Protein AF-A0A3C0UJH7-F1 (afdb_monomer)

Secondary structure (DSSP, 8-state):
-HHHHHHTT---TT---TTTTTT-PPPPHHHHHHHHHHHHHHHHHHHTHHHHHHHHHHHHTTEEEEEEEEEETTTTEEEEEEEEEE--SSS--EEEEEEEEEEETTEEEEEEEEEE-TT--HHHHHHHHHHHHHHHHTT-SSEEEEEETTTTEEEE-

Nearest PDB structures (foldseek):
  8ow1-assembly1_PP  TM=3.859E-01  e=2.344E+00  Saccharomyces cerevisiae
  5csa-assembly1_A  TM=5.602E-01  e=8.270E+00  Saccharomyces cerevisiae S288C
  3q33-assembly1_A  TM=4.463E-01  e=5.768E+00  Saccharomyces cerevisiae
  8sjd-assembly1_A  TM=3.338E-01  e=7.334E+00  Musca domestica

Radius of gyration: 22.36 Å; Cα contacts (8 Å, |Δi|>4): 228; chains: 1; bounding box: 48×32×62 Å

Solvent-accessible surface area (backbone atoms only — not comparable to full-atom values): 8808 Å² total; per-residue (Å²): 119,46,68,61,30,53,75,68,74,43,92,38,88,83,62,70,64,92,55,60,84,83,76,54,79,78,82,48,71,68,58,52,52,50,52,52,50,52,52,54,54,51,51,56,53,59,73,46,42,68,60,52,47,54,54,51,44,71,74,53,50,63,49,50,77,51,77,47,80,46,75,41,80,96,66,61,28,39,34,46,36,41,38,38,35,41,53,42,97,86,34,75,16,28,37,36,39,40,38,38,35,35,60,43,99,82,45,77,44,36,33,37,35,22,39,35,49,59,75,38,44,73,66,39,52,49,52,36,51,50,51,46,53,51,48,57,73,66,63,78,49,80,42,39,38,43,34,34,56,68,80,71,43,77,43,80,110

Foldseek 3Di:
DLVVCVVVVHDSVPVDDPCCPPDDDDQDPVNVVVVVVVVVVVVVCVVCVLVVLVVVCVVCDQKDKDWDWDADPVQRKTKIKIKMFGRDNQFRAWMKIWMWIASDPVGIAIEIEIAAAPGRDPVSVVVSVVVQVVCVVVVVGPWTWYQHHNVRDIDID

Sequence (157 aa):
TGIILAMAGLDYSRVIEPDKGRNAPRQTEQTTAYIRKQVAEWQQVWAVRDEMKQREIKKSGDSWQRKRSIYYDDSGIREQQQEKIRICPKCYGYQTVATQAEGTGFGCQSAYAAIIPRQACSACRREAKDALAAAKRAAQYQYYFLQDKEQSILEEI

Mean predicted aligned error: 7.98 Å

Structure (mmCIF, N/CA/C/O backbone):
data_AF-A0A3C0UJH7-F1
#
_entry.id   AF-A0A3C0UJH7-F1
#
loop_
_atom_site.group_P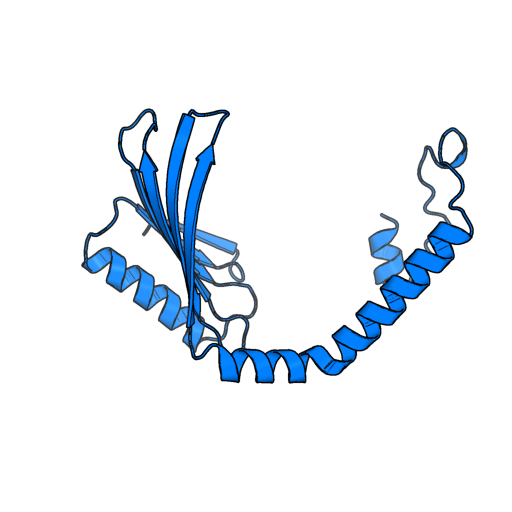DB
_atom_site.id
_atom_site.type_symbol
_atom_site.label_atom_id
_atom_site.label_alt_id
_atom_site.label_comp_id
_atom_site.label_asym_id
_atom_site.label_entity_id
_atom_site.label_seq_id
_atom_site.pdbx_PDB_ins_code
_atom_site.Cartn_x
_atom_site.Cartn_y
_atom_site.Cartn_z
_atom_site.occupancy
_atom_site.B_iso_or_equiv
_atom_site.auth_seq_id
_atom_site.auth_comp_id
_atom_site.auth_asym_id
_atom_site.auth_atom_id
_atom_site.pdbx_PDB_model_num
ATOM 1 N N . THR A 1 1 ? -1.397 -8.581 25.697 1.00 63.69 1 THR A N 1
ATOM 2 C CA . THR A 1 1 ? -2.063 -9.906 25.562 1.00 63.69 1 THR A CA 1
ATOM 3 C C . THR A 1 1 ? -3.582 -9.867 25.735 1.00 63.69 1 THR A C 1
ATOM 5 O O . THR A 1 1 ? -4.243 -10.782 25.267 1.00 63.69 1 THR A O 1
ATOM 8 N N . GLY A 1 2 ? -4.174 -8.812 26.319 1.00 77.69 2 GLY A N 1
ATOM 9 C CA . GLY A 1 2 ? -5.636 -8.718 26.503 1.00 77.69 2 GLY A CA 1
ATOM 10 C C . GLY A 1 2 ? -6.443 -8.552 25.210 1.00 77.69 2 GLY A C 1
ATOM 11 O O . GLY A 1 2 ? -7.518 -9.125 25.092 1.00 77.69 2 GLY A O 1
ATOM 12 N N . ILE A 1 3 ? -5.896 -7.851 24.210 1.00 79.12 3 ILE A N 1
ATOM 13 C CA . ILE A 1 3 ? -6.568 -7.634 22.914 1.00 79.12 3 ILE A CA 1
ATOM 14 C C . ILE A 1 3 ? -6.863 -8.963 22.200 1.00 79.12 3 ILE A C 1
ATOM 16 O O . ILE A 1 3 ? -7.954 -9.146 21.676 1.00 79.12 3 ILE A O 1
ATOM 20 N N . ILE A 1 4 ? -5.924 -9.914 22.225 1.00 83.62 4 ILE A N 1
ATOM 21 C CA . ILE A 1 4 ? -6.081 -11.216 21.556 1.00 83.62 4 ILE A CA 1
ATOM 22 C C . ILE A 1 4 ? -7.177 -12.049 22.235 1.00 83.62 4 ILE A C 1
ATOM 24 O O . ILE A 1 4 ? -8.014 -12.627 21.549 1.00 83.62 4 ILE A O 1
ATOM 28 N N . LEU A 1 5 ? -7.214 -12.069 23.572 1.00 88.31 5 LEU A N 1
ATOM 29 C CA . LEU A 1 5 ? -8.256 -12.769 24.333 1.00 88.31 5 LEU A CA 1
ATOM 30 C C . LEU A 1 5 ? -9.639 -12.149 24.095 1.00 88.31 5 LEU A C 1
ATOM 32 O O . LEU A 1 5 ? -10.593 -12.879 23.846 1.00 88.31 5 LEU A O 1
ATOM 36 N N . ALA A 1 6 ? -9.730 -10.815 24.084 1.00 84.44 6 ALA A N 1
ATOM 37 C CA . ALA A 1 6 ? -10.969 -10.104 23.780 1.00 84.44 6 ALA A CA 1
ATOM 38 C C . ALA A 1 6 ? -11.469 -10.398 22.355 1.00 84.44 6 ALA A C 1
ATOM 40 O O . ALA A 1 6 ? -12.649 -10.681 22.165 1.00 84.44 6 ALA A O 1
ATOM 41 N N . MET A 1 7 ? -10.576 -10.401 21.359 1.00 83.12 7 MET A N 1
ATOM 42 C CA . MET A 1 7 ? -10.923 -10.771 19.980 1.00 83.12 7 MET A CA 1
ATOM 43 C C . MET A 1 7 ? -11.358 -12.234 19.846 1.00 83.12 7 MET A C 1
ATOM 45 O O . MET A 1 7 ? -12.207 -12.540 19.014 1.00 83.12 7 MET A O 1
ATOM 49 N N . ALA A 1 8 ? -10.793 -13.130 20.656 1.00 89.56 8 ALA A N 1
ATOM 50 C CA . ALA A 1 8 ? -11.166 -14.541 20.692 1.00 89.56 8 ALA A CA 1
ATOM 51 C C . ALA A 1 8 ? -12.451 -14.814 21.502 1.00 89.56 8 ALA A C 1
ATOM 53 O O . ALA A 1 8 ? -12.872 -15.964 21.591 1.00 89.56 8 ALA A O 1
ATOM 54 N N . GLY A 1 9 ? -13.063 -13.788 22.109 1.00 87.88 9 GLY A N 1
ATOM 55 C CA . GLY A 1 9 ? -14.230 -13.947 22.982 1.00 87.88 9 GLY A CA 1
ATOM 56 C C . GLY A 1 9 ? -13.928 -14.698 24.285 1.00 87.88 9 GLY A C 1
ATOM 57 O O . GLY A 1 9 ? -14.834 -15.264 24.890 1.00 87.88 9 GLY A O 1
ATOM 58 N N . LEU A 1 10 ? -12.661 -14.737 24.701 1.00 90.75 10 LEU A N 1
ATOM 59 C CA . LEU A 1 10 ? -12.200 -15.427 25.904 1.00 90.75 10 LEU A CA 1
ATOM 60 C C . LEU A 1 10 ? -12.166 -14.481 27.104 1.00 90.75 10 LEU A C 1
ATOM 62 O O . LEU A 1 10 ? -12.053 -13.268 26.945 1.00 90.75 10 LEU A O 1
ATOM 66 N N . ASP A 1 11 ? -12.216 -15.037 28.315 1.00 89.62 11 ASP A N 1
ATOM 67 C CA . ASP A 1 11 ? -12.096 -14.239 29.534 1.00 89.62 11 ASP A CA 1
ATOM 68 C C . ASP A 1 11 ? -10.718 -13.559 29.618 1.00 89.62 11 ASP A C 1
ATOM 70 O O . ASP A 1 11 ? -9.669 -14.205 29.634 1.00 89.62 11 ASP A O 1
ATOM 74 N N . TYR A 1 12 ? -10.734 -12.230 29.687 1.00 87.75 12 TYR A N 1
ATOM 75 C CA . TYR A 1 12 ? -9.557 -11.374 29.836 1.00 87.75 12 TYR A CA 1
ATOM 76 C C . TYR A 1 12 ? -9.587 -10.566 31.140 1.00 87.75 12 TYR A C 1
ATOM 78 O O . TYR A 1 12 ? -8.775 -9.656 31.316 1.00 87.75 12 TYR A O 1
ATOM 86 N N . SER A 1 13 ? -10.486 -10.893 32.077 1.00 84.88 13 SER A N 1
ATOM 87 C CA . SER A 1 13 ? -10.655 -10.183 33.355 1.00 84.88 13 SER A CA 1
ATOM 88 C C . SER A 1 13 ? -9.377 -10.120 34.199 1.00 84.88 13 SER A C 1
ATOM 90 O O . SER A 1 13 ? -9.172 -9.162 34.946 1.00 84.88 13 SER A O 1
ATOM 92 N N . ARG A 1 14 ? -8.487 -11.112 34.046 1.00 85.88 14 ARG A N 1
ATOM 93 C CA . ARG A 1 14 ? -7.195 -11.200 34.746 1.00 85.88 14 ARG A CA 1
ATOM 94 C C . ARG A 1 14 ? -6.035 -10.520 34.016 1.00 85.88 14 ARG A C 1
ATOM 96 O O . ARG A 1 14 ? -4.931 -10.488 34.553 1.00 85.88 14 ARG A O 1
ATOM 103 N N . VAL A 1 15 ? -6.254 -9.961 32.823 1.00 85.06 15 VAL A N 1
ATOM 104 C CA . VAL A 1 15 ? -5.227 -9.174 32.130 1.00 85.06 15 VAL A CA 1
ATOM 105 C C . VAL A 1 15 ? -5.264 -7.746 32.656 1.00 85.06 15 VAL A C 1
ATOM 107 O O . VAL A 1 15 ? -6.125 -6.943 32.296 1.00 85.06 15 VAL A O 1
ATOM 110 N N . ILE A 1 16 ? -4.325 -7.441 33.544 1.00 79.19 16 ILE A N 1
ATOM 111 C CA . ILE A 1 16 ? -4.221 -6.152 34.221 1.00 79.19 16 ILE A CA 1
ATOM 112 C C . ILE A 1 16 ? -2.887 -5.523 33.827 1.00 79.19 16 ILE A C 1
ATOM 114 O O . ILE A 1 16 ? -1.839 -6.128 34.035 1.00 79.19 16 ILE A O 1
ATOM 118 N N . GLU A 1 17 ? -2.934 -4.318 33.254 1.00 78.00 17 GLU A N 1
ATOM 119 C CA . GLU A 1 17 ? -1.724 -3.541 32.963 1.00 78.00 17 GLU A CA 1
ATOM 120 C C . GLU A 1 17 ? -0.980 -3.225 34.277 1.00 78.00 17 GLU A C 1
ATOM 122 O O . GLU A 1 17 ? -1.635 -2.800 35.238 1.00 78.00 17 GLU A O 1
ATOM 127 N N . PRO A 1 18 ? 0.356 -3.392 34.344 1.00 76.06 18 PRO A N 1
ATOM 128 C CA . PRO A 1 18 ? 1.143 -3.193 35.568 1.00 76.06 18 PRO A CA 1
ATOM 129 C C . PRO A 1 18 ? 0.904 -1.837 36.254 1.00 76.06 18 PRO A C 1
ATOM 131 O O . PRO A 1 18 ? 0.874 -1.755 37.481 1.00 76.06 18 PRO A O 1
ATOM 134 N N . ASP A 1 19 ? 0.645 -0.788 35.466 1.00 71.38 19 ASP A N 1
ATOM 135 C CA . ASP A 1 19 ? 0.482 0.591 35.943 1.00 71.38 19 ASP A CA 1
ATOM 136 C C . ASP A 1 19 ? -0.977 1.028 36.167 1.00 71.38 19 ASP A C 1
ATOM 138 O O . ASP A 1 19 ? -1.234 2.177 36.543 1.00 71.38 19 ASP A O 1
ATOM 142 N N . LYS A 1 20 ? -1.952 0.121 35.993 1.00 67.81 20 LYS A N 1
ATOM 143 C CA . LYS A 1 20 ? -3.399 0.426 36.035 1.00 67.81 20 LYS A CA 1
ATOM 144 C C . LYS A 1 20 ? -3.854 1.123 37.329 1.00 67.81 20 LYS A C 1
ATOM 146 O O . LYS A 1 20 ? -4.875 1.800 37.320 1.00 67.81 20 LYS A O 1
ATOM 151 N N . GLY A 1 21 ? -3.134 0.945 38.439 1.00 63.69 21 GLY A N 1
ATOM 152 C CA . GLY A 1 21 ? -3.512 1.471 39.756 1.00 63.69 21 GLY A CA 1
ATOM 153 C C . GLY A 1 21 ? -2.762 2.719 40.234 1.00 63.69 21 GLY A C 1
ATOM 154 O O . GLY A 1 21 ? -3.279 3.402 41.111 1.00 63.69 21 GLY A O 1
ATOM 155 N N . ARG A 1 22 ? -1.563 3.025 39.709 1.00 65.50 22 ARG A N 1
ATOM 156 C CA . ARG A 1 22 ? -0.740 4.137 40.238 1.00 65.50 22 ARG A CA 1
ATOM 157 C C . ARG A 1 22 ? -0.933 5.450 39.492 1.00 65.50 22 ARG A C 1
ATOM 159 O O . ARG A 1 22 ? -0.981 6.480 40.144 1.00 65.50 22 ARG A O 1
ATOM 166 N N . ASN A 1 23 ? -1.067 5.407 38.165 1.00 65.88 23 ASN A N 1
ATOM 167 C CA . ASN A 1 23 ? -1.045 6.608 37.318 1.00 65.88 23 ASN A CA 1
ATOM 168 C C . ASN A 1 23 ? -2.084 6.595 36.183 1.00 65.88 23 ASN A C 1
ATOM 170 O O . ASN A 1 23 ? -2.030 7.451 35.304 1.00 65.88 23 ASN A O 1
ATOM 174 N N . ALA A 1 24 ? -3.019 5.641 36.156 1.00 67.62 24 ALA A N 1
ATOM 175 C CA . ALA A 1 24 ? -4.018 5.583 35.092 1.00 67.62 24 ALA A CA 1
ATOM 176 C C . ALA A 1 24 ? -5.190 6.538 35.399 1.00 67.62 24 ALA A C 1
ATOM 178 O O . ALA A 1 24 ? -5.950 6.282 36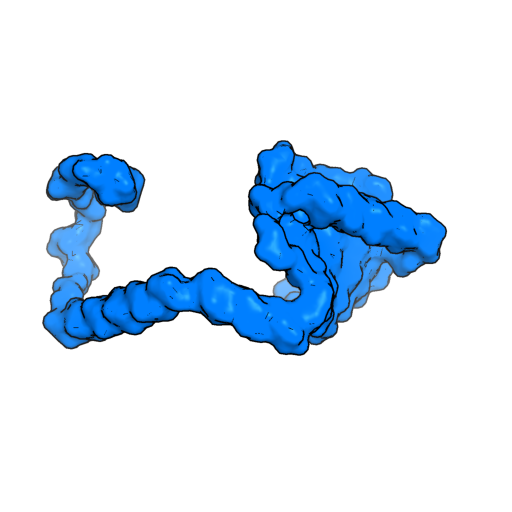.340 1.00 67.62 24 ALA A O 1
ATOM 179 N N . PRO A 1 25 ? -5.378 7.631 34.635 1.00 71.81 25 PRO A N 1
ATOM 180 C CA . PRO A 1 25 ? -6.534 8.496 34.816 1.00 71.81 25 PRO A CA 1
ATOM 181 C C . PRO A 1 25 ? -7.819 7.712 34.534 1.00 71.81 25 PRO A C 1
ATOM 183 O O . PRO A 1 25 ? -7.927 6.977 33.549 1.00 71.81 25 PRO A O 1
ATOM 186 N N . ARG A 1 26 ? -8.821 7.869 35.405 1.00 79.06 26 ARG A N 1
ATOM 187 C CA . ARG A 1 26 ? -10.133 7.250 35.201 1.00 79.06 26 ARG A CA 1
ATOM 188 C C . ARG A 1 26 ? -10.797 7.892 33.983 1.00 79.06 26 ARG A C 1
ATOM 190 O O . ARG A 1 26 ? -10.966 9.109 33.944 1.00 79.06 26 ARG A O 1
ATOM 197 N N . GLN A 1 27 ? -11.198 7.075 33.009 1.00 84.81 27 GLN A N 1
ATOM 198 C CA . GLN A 1 27 ? -11.958 7.554 31.855 1.00 84.81 27 GLN A CA 1
ATOM 199 C C . GLN A 1 27 ? -13.237 8.256 32.329 1.00 84.81 27 GLN A C 1
ATOM 201 O O . GLN A 1 27 ? -14.017 7.687 33.096 1.00 84.81 27 GLN A O 1
ATOM 206 N N . THR A 1 28 ? -13.452 9.487 31.869 1.00 92.38 28 THR A N 1
ATOM 207 C CA . THR A 1 28 ? -14.641 10.264 32.228 1.00 92.38 28 THR A CA 1
ATOM 208 C C . THR A 1 28 ? -15.893 9.716 31.541 1.00 92.38 28 THR A C 1
ATOM 210 O O . THR A 1 28 ? -15.834 9.064 30.490 1.00 92.38 28 THR A O 1
ATOM 213 N N . GLU A 1 29 ? -17.063 10.016 32.102 1.00 93.19 29 GLU A N 1
ATOM 214 C CA . GLU A 1 29 ? -18.345 9.675 31.475 1.00 93.19 29 GLU A CA 1
ATOM 215 C C . GLU A 1 29 ? -18.494 10.335 30.099 1.00 93.19 29 GLU A C 1
ATOM 217 O O . GLU A 1 29 ? -18.935 9.687 29.152 1.00 93.19 29 GLU A O 1
ATOM 222 N N . GLN A 1 30 ? -18.018 11.577 29.952 1.00 94.75 30 GLN A N 1
ATOM 223 C CA . GLN A 1 30 ? -17.995 12.294 28.675 1.00 94.75 30 GLN A CA 1
ATOM 224 C C . GLN A 1 30 ? -17.166 11.558 27.614 1.00 94.75 30 GLN A C 1
ATOM 226 O O . GLN A 1 30 ? -17.622 11.396 26.483 1.00 94.75 30 GLN A O 1
ATOM 231 N N . THR A 1 31 ? -15.980 11.059 27.978 1.00 93.00 31 THR A N 1
ATOM 232 C CA . THR A 1 31 ? -15.140 10.264 27.065 1.00 93.00 31 THR A CA 1
ATOM 233 C C . THR A 1 31 ? -15.858 8.981 26.652 1.00 93.00 31 THR A C 1
ATOM 235 O O . THR A 1 31 ? -15.874 8.616 25.480 1.00 93.00 31 THR A O 1
ATOM 238 N N . THR A 1 32 ? -16.527 8.323 27.601 1.00 92.62 32 THR A N 1
ATOM 239 C CA . THR A 1 32 ? -17.311 7.110 27.329 1.00 92.62 32 THR A CA 1
ATOM 240 C C . THR A 1 32 ? -18.471 7.387 26.370 1.00 92.62 32 THR A C 1
ATOM 242 O O . THR A 1 32 ? -18.695 6.621 25.432 1.00 92.62 32 THR A O 1
ATOM 245 N N . ALA A 1 33 ? -19.194 8.492 26.567 1.00 95.75 33 ALA A N 1
ATOM 246 C CA . ALA A 1 33 ? -20.269 8.920 25.677 1.00 95.75 33 ALA A CA 1
ATOM 247 C C . ALA A 1 33 ? -19.748 9.245 24.268 1.00 95.75 33 ALA A C 1
ATOM 249 O O . ALA A 1 33 ? -20.356 8.834 23.279 1.00 95.75 33 ALA A O 1
ATOM 250 N N . TYR A 1 34 ? -18.592 9.908 24.170 1.00 96.75 34 TYR A N 1
ATOM 251 C CA . TYR A 1 34 ? -17.939 10.194 22.895 1.00 96.75 34 TYR A CA 1
ATOM 252 C C . TYR A 1 34 ? -17.544 8.914 22.149 1.00 96.75 34 TYR A C 1
ATOM 254 O O . TYR A 1 34 ? -17.883 8.764 20.977 1.00 96.75 34 TYR A O 1
ATOM 262 N N . ILE A 1 35 ? -16.913 7.953 22.835 1.00 95.19 35 ILE A N 1
ATOM 263 C CA . ILE A 1 35 ? -16.564 6.650 22.248 1.00 95.19 35 ILE A CA 1
ATOM 264 C C . ILE A 1 35 ? -17.821 5.935 21.744 1.00 95.19 35 ILE A C 1
ATOM 266 O O . ILE A 1 35 ? -17.829 5.449 20.617 1.00 95.19 35 ILE A O 1
ATOM 270 N N . ARG A 1 36 ? -18.907 5.903 22.530 1.00 95.81 36 ARG A N 1
ATOM 271 C CA . ARG A 1 36 ? -20.177 5.286 22.101 1.00 95.81 36 ARG A CA 1
ATOM 272 C C . ARG A 1 36 ? -20.733 5.935 20.838 1.00 95.81 36 ARG A C 1
ATOM 274 O O . ARG A 1 36 ? -21.155 5.218 19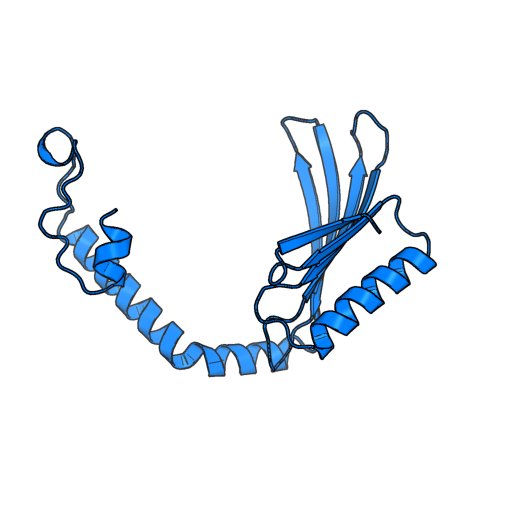.935 1.00 95.81 36 ARG A O 1
ATOM 281 N N . LYS A 1 37 ? -20.702 7.268 20.762 1.00 97.31 37 LYS A N 1
ATOM 282 C CA . LYS A 1 37 ? -21.124 8.012 19.570 1.00 97.31 37 LYS A CA 1
ATOM 283 C C . LYS A 1 37 ? -20.276 7.628 18.354 1.00 97.31 37 LYS A C 1
ATOM 285 O O . LYS A 1 37 ? -20.836 7.268 17.327 1.00 97.31 37 LYS A O 1
ATOM 290 N N . GLN A 1 38 ? -18.950 7.626 18.497 1.00 96.88 38 GLN A N 1
ATOM 291 C CA . GLN A 1 38 ? -18.032 7.228 17.427 1.00 96.88 38 GLN A CA 1
ATOM 292 C C . GLN A 1 38 ? -18.287 5.790 16.960 1.00 96.88 38 GLN A C 1
ATOM 294 O O . GLN A 1 38 ? -18.383 5.535 15.764 1.00 96.88 38 GLN A O 1
ATOM 299 N N . VAL A 1 39 ? -18.455 4.844 17.888 1.00 96.31 39 VAL A N 1
ATOM 300 C CA . VAL A 1 39 ? -18.761 3.445 17.550 1.00 96.31 39 VAL A CA 1
ATOM 301 C C . VAL A 1 39 ? -20.075 3.339 16.771 1.00 96.31 39 VAL A C 1
ATOM 303 O O . VAL A 1 39 ? -20.118 2.635 15.765 1.00 96.31 39 VAL A O 1
ATOM 306 N N . ALA A 1 40 ? -21.123 4.053 17.190 1.00 96.31 40 ALA A N 1
ATOM 307 C CA . ALA A 1 40 ? -22.407 4.054 16.490 1.00 96.31 40 ALA A CA 1
ATOM 308 C C . ALA A 1 40 ? -22.297 4.635 15.068 1.00 96.31 40 ALA A C 1
ATOM 310 O O . ALA A 1 40 ? -22.834 4.053 14.126 1.00 96.31 40 ALA A O 1
ATOM 311 N N . GLU A 1 41 ? -21.560 5.736 14.891 1.00 96.44 41 GLU A N 1
ATOM 312 C CA . GLU A 1 41 ? -21.290 6.331 13.573 1.00 96.44 41 GLU A CA 1
ATOM 313 C C . GLU A 1 41 ? -20.556 5.341 12.656 1.00 96.44 41 GLU A C 1
ATOM 315 O O . GLU A 1 41 ? -20.985 5.083 11.529 1.00 96.44 41 GLU A O 1
ATOM 320 N N . TRP A 1 42 ? -19.489 4.710 13.153 1.00 96.00 42 TRP A N 1
ATOM 321 C CA . TRP A 1 42 ? -18.725 3.734 12.376 1.00 96.00 42 TRP A CA 1
ATOM 322 C C . TRP A 1 42 ? -19.530 2.482 12.028 1.00 96.00 42 TRP A C 1
ATOM 324 O O . TRP A 1 42 ? -19.367 1.951 10.931 1.00 96.00 42 TRP A O 1
ATOM 334 N N . GLN A 1 43 ? -20.424 2.024 12.908 1.00 95.38 43 GLN A N 1
ATOM 335 C CA . GLN A 1 43 ? -21.323 0.906 12.609 1.00 95.38 43 GLN A CA 1
ATOM 336 C C . GLN A 1 43 ? -22.261 1.224 11.440 1.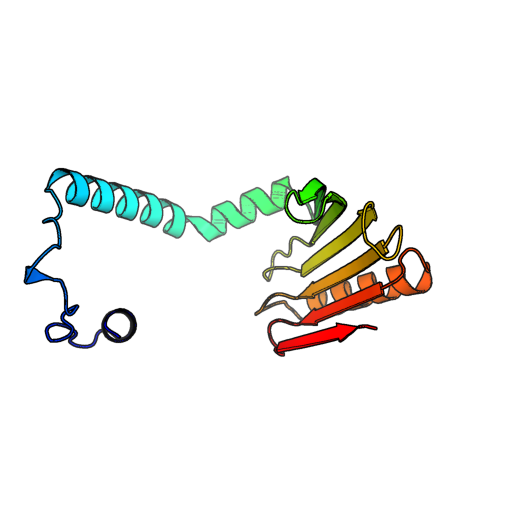00 95.38 43 GLN A C 1
ATOM 338 O O . GLN A 1 43 ? -22.453 0.373 10.570 1.00 95.38 43 GLN A O 1
ATOM 343 N N . GLN A 1 44 ? -22.796 2.447 11.377 1.00 95.62 44 GLN A N 1
ATOM 344 C CA . GLN A 1 44 ? -23.640 2.882 10.262 1.00 95.62 44 GLN A CA 1
ATOM 345 C C . GLN A 1 44 ? -22.858 2.893 8.944 1.00 95.62 44 GLN A C 1
ATOM 347 O O . GLN A 1 44 ? -23.324 2.335 7.953 1.00 95.62 44 GLN A O 1
ATOM 352 N N . VAL A 1 45 ? -21.642 3.451 8.943 1.00 94.19 45 VAL A N 1
ATOM 353 C CA . VAL A 1 45 ? -20.760 3.455 7.761 1.00 94.19 45 VAL A CA 1
ATOM 354 C C . VAL A 1 45 ? -20.406 2.028 7.333 1.00 94.19 45 VAL A C 1
ATOM 356 O O . VAL A 1 45 ? -20.460 1.693 6.150 1.00 94.19 45 VAL A O 1
ATOM 359 N N . TRP A 1 46 ? -20.075 1.160 8.291 1.00 93.88 46 TRP A N 1
ATOM 360 C CA . TRP A 1 46 ? -19.684 -0.219 8.013 1.00 93.88 46 TRP A CA 1
ATOM 361 C C . TRP A 1 46 ? -20.816 -1.050 7.404 1.00 93.88 46 TRP A C 1
ATOM 363 O O . TRP A 1 46 ? -20.557 -1.907 6.550 1.00 93.88 46 TRP A O 1
ATOM 373 N N . ALA A 1 47 ? -22.061 -0.795 7.814 1.00 94.25 47 ALA A N 1
ATOM 374 C CA . ALA A 1 47 ? -23.240 -1.478 7.292 1.00 94.25 47 ALA A CA 1
ATOM 375 C C . ALA A 1 47 ? -23.444 -1.225 5.789 1.00 94.25 47 ALA A C 1
ATOM 377 O O . ALA A 1 47 ? -23.811 -2.145 5.064 1.00 94.25 47 ALA A O 1
ATOM 378 N N . VAL A 1 48 ? -23.135 -0.016 5.306 1.00 94.50 48 VAL A N 1
ATOM 379 C CA . VAL A 1 48 ? -23.326 0.390 3.898 1.00 94.50 48 VAL A CA 1
ATOM 380 C C . VAL A 1 48 ? -22.030 0.410 3.077 1.00 94.50 48 VAL A C 1
ATOM 382 O O . VAL A 1 48 ? -22.001 0.913 1.951 1.00 94.50 48 VAL A O 1
ATOM 385 N N . ARG A 1 49 ? -20.933 -0.143 3.611 1.00 91.38 49 ARG A N 1
ATOM 386 C CA . ARG A 1 49 ? -19.592 -0.066 2.999 1.00 91.38 49 ARG A CA 1
ATOM 387 C C . ARG A 1 49 ? -19.540 -0.585 1.558 1.00 91.38 49 ARG A C 1
ATOM 389 O O . ARG A 1 49 ? -18.817 -0.027 0.736 1.00 91.38 49 ARG A O 1
ATOM 396 N N . ASP A 1 50 ? -20.299 -1.635 1.245 1.00 87.69 50 ASP A N 1
ATOM 397 C CA . ASP A 1 50 ? -20.281 -2.262 -0.077 1.00 87.69 50 ASP A CA 1
ATOM 398 C C . ASP A 1 50 ? -20.983 -1.367 -1.109 1.00 87.69 50 ASP A C 1
ATOM 400 O O . ASP A 1 50 ? -20.471 -1.170 -2.211 1.00 87.69 50 ASP A O 1
ATOM 404 N N . GLU A 1 51 ? -22.086 -0.720 -0.728 1.00 89.94 51 GLU A N 1
ATOM 405 C CA . GLU A 1 51 ? -22.769 0.278 -1.559 1.00 89.94 51 GLU A CA 1
ATOM 406 C C . GLU A 1 51 ? -21.906 1.525 -1.775 1.00 89.94 51 GLU A C 1
ATOM 408 O O . GLU A 1 51 ? -21.790 2.013 -2.904 1.00 89.94 51 GLU A O 1
ATOM 413 N N . MET A 1 52 ? -21.257 2.019 -0.712 1.00 86.81 52 MET A N 1
ATOM 414 C CA . MET A 1 52 ? -20.304 3.129 -0.798 1.00 86.81 52 MET A CA 1
ATOM 415 C C . MET A 1 52 ? -19.158 2.786 -1.749 1.00 86.81 52 MET A C 1
ATOM 417 O O . MET A 1 52 ? -18.861 3.564 -2.654 1.00 86.81 52 MET A O 1
ATOM 421 N N . LYS A 1 53 ? -18.568 1.592 -1.613 1.00 83.44 53 LYS A N 1
ATOM 422 C CA . LYS A 1 53 ? -17.521 1.105 -2.514 1.00 83.44 53 LYS A CA 1
ATOM 423 C C . LYS A 1 53 ? -18.003 1.113 -3.963 1.00 83.44 53 LYS A C 1
ATOM 425 O O . LYS A 1 53 ? -17.342 1.701 -4.811 1.00 83.44 53 LYS A O 1
ATOM 430 N N . GLN A 1 54 ? -19.156 0.515 -4.262 1.00 83.06 54 GLN A N 1
ATOM 431 C CA . GLN A 1 54 ? -19.674 0.466 -5.635 1.00 83.06 54 GLN A CA 1
ATOM 432 C C . GLN A 1 54 ? -19.942 1.861 -6.210 1.00 83.06 54 GLN A C 1
ATOM 434 O O . GLN A 1 54 ? -19.636 2.124 -7.374 1.00 83.06 54 GLN A O 1
ATOM 439 N N . ARG A 1 55 ? -20.483 2.776 -5.398 1.00 85.88 55 ARG A N 1
ATOM 440 C CA . ARG A 1 55 ? -20.717 4.170 -5.791 1.00 85.88 55 ARG A CA 1
ATOM 441 C C . ARG A 1 55 ? -19.415 4.882 -6.149 1.00 85.88 55 ARG A C 1
ATOM 443 O O . ARG A 1 55 ? -19.354 5.537 -7.187 1.00 85.88 55 ARG A O 1
ATOM 450 N N . GLU A 1 56 ? -18.386 4.749 -5.321 1.00 81.88 56 GLU A N 1
ATOM 451 C CA . GLU A 1 56 ? -17.111 5.432 -5.547 1.00 81.88 56 GLU A CA 1
ATOM 452 C C . GLU A 1 56 ? -16.319 4.821 -6.710 1.00 81.88 56 GLU A C 1
ATOM 454 O O . GLU A 1 56 ? -15.720 5.563 -7.490 1.00 81.88 56 GLU A O 1
ATOM 459 N N . ILE A 1 57 ? -16.397 3.500 -6.913 1.00 81.56 57 ILE A N 1
ATOM 460 C CA . ILE A 1 57 ? -15.839 2.834 -8.103 1.00 81.56 57 ILE A CA 1
ATOM 461 C C . ILE A 1 57 ? -16.493 3.383 -9.378 1.00 81.56 57 ILE A C 1
ATOM 463 O O . ILE A 1 57 ? -15.792 3.751 -10.318 1.00 81.56 57 ILE A O 1
ATOM 467 N N . LYS A 1 58 ? -17.830 3.507 -9.400 1.00 81.44 58 LYS A N 1
ATOM 468 C CA . LYS A 1 58 ? -18.562 4.058 -10.556 1.00 81.44 58 LYS A CA 1
ATOM 469 C C . LYS A 1 58 ? -18.142 5.488 -10.904 1.00 81.44 58 LYS A C 1
ATOM 471 O O . LYS A 1 58 ? -18.145 5.837 -12.078 1.00 81.44 58 LYS A O 1
ATOM 476 N N . LYS A 1 59 ? -17.789 6.307 -9.910 1.00 82.75 59 LYS A N 1
ATOM 477 C CA . LYS A 1 59 ? -17.316 7.684 -10.131 1.00 82.75 59 LYS A CA 1
ATOM 478 C C . LYS A 1 59 ? -15.854 7.752 -10.575 1.00 82.75 59 LYS A C 1
ATOM 480 O O . LYS A 1 59 ? -15.512 8.590 -11.399 1.00 82.75 59 LYS A O 1
ATOM 485 N N . SER A 1 60 ? -14.999 6.908 -10.001 1.00 75.94 60 SER A N 1
ATOM 486 C CA . SER A 1 60 ? -13.537 7.022 -10.117 1.00 75.94 60 SER A CA 1
ATOM 487 C C . SER A 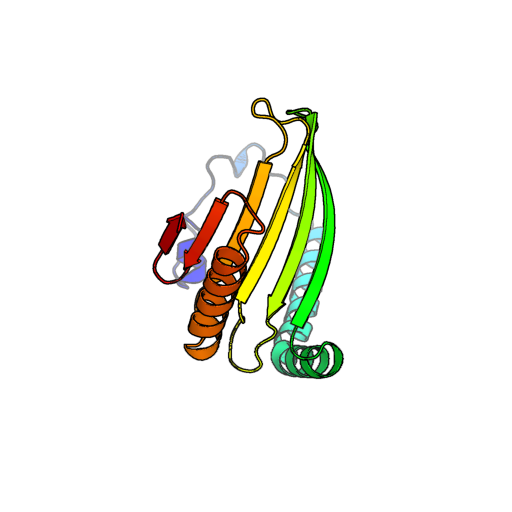1 60 ? -12.955 6.280 -11.326 1.00 75.94 60 SER A C 1
ATOM 489 O O . SER A 1 60 ? -11.774 6.434 -11.632 1.00 75.94 60 SER A O 1
ATOM 491 N N . GLY A 1 61 ? -13.767 5.470 -12.012 1.00 83.44 61 GLY A N 1
ATOM 492 C CA . GLY A 1 61 ? -13.323 4.631 -13.119 1.00 83.44 61 GLY A CA 1
ATOM 493 C C . GLY A 1 61 ? -12.390 3.508 -12.662 1.00 83.44 61 GLY A C 1
ATOM 494 O O . GLY A 1 61 ? -12.418 3.060 -11.517 1.00 83.44 61 GLY A O 1
ATOM 495 N N . ASP A 1 62 ? -11.547 3.042 -13.581 1.00 86.06 62 ASP A N 1
ATOM 496 C CA . ASP A 1 62 ? -10.688 1.875 -13.367 1.00 86.06 62 ASP A CA 1
ATOM 497 C C . ASP A 1 62 ? -9.377 2.175 -12.628 1.00 86.06 62 ASP A C 1
ATOM 499 O O . ASP A 1 62 ? -8.700 1.254 -12.152 1.00 86.06 62 ASP A O 1
ATOM 503 N N . SER A 1 63 ? -8.983 3.443 -12.519 1.00 89.75 63 SER A N 1
ATOM 504 C CA . SER A 1 63 ? -7.740 3.810 -11.848 1.00 89.75 63 SER A CA 1
ATOM 505 C C . SER A 1 63 ? -7.802 5.185 -11.215 1.00 89.75 63 SER A C 1
ATOM 507 O O . SER A 1 63 ? -8.290 6.128 -11.829 1.00 89.75 63 SER A O 1
ATOM 509 N N . TRP A 1 64 ? -7.189 5.305 -10.046 1.00 91.62 64 TRP A N 1
ATOM 510 C CA . TRP A 1 64 ? -6.925 6.580 -9.399 1.00 91.62 64 TRP A CA 1
ATOM 511 C C . TRP A 1 64 ? -5.436 6.899 -9.468 1.00 91.62 64 TRP A C 1
ATOM 513 O O . TRP A 1 64 ? -4.603 5.994 -9.405 1.00 91.62 64 TRP A O 1
ATOM 523 N N . GLN A 1 65 ? -5.088 8.174 -9.609 1.00 93.88 65 GLN A N 1
ATOM 524 C CA . GLN A 1 65 ? -3.700 8.621 -9.641 1.00 93.88 65 GLN A CA 1
ATOM 525 C C . GLN A 1 65 ? -3.516 9.852 -8.766 1.00 93.88 65 GLN A C 1
ATOM 527 O O . GLN A 1 65 ? -4.389 10.717 -8.715 1.00 93.88 65 GLN A O 1
ATOM 532 N N . ARG A 1 66 ? -2.347 9.958 -8.135 1.00 94.94 66 ARG A N 1
ATOM 533 C CA . ARG A 1 66 ? -1.905 11.184 -7.469 1.00 94.94 66 ARG A CA 1
ATOM 534 C C . ARG A 1 66 ? -0.430 11.446 -7.714 1.00 94.94 66 ARG A C 1
ATOM 536 O O . ARG A 1 66 ? 0.349 10.519 -7.925 1.00 94.94 66 ARG A O 1
ATOM 543 N N . LYS A 1 67 ? -0.055 12.718 -7.621 1.00 96.88 67 LYS A N 1
ATOM 544 C CA . LYS A 1 67 ? 1.337 13.166 -7.590 1.00 96.88 67 LYS A CA 1
ATOM 545 C C . LYS A 1 67 ? 1.614 13.843 -6.255 1.00 96.88 67 LYS A C 1
ATOM 547 O O . LYS A 1 67 ? 0.748 14.547 -5.737 1.00 96.88 67 LYS A O 1
ATOM 552 N N . ARG A 1 68 ? 2.792 13.600 -5.691 1.00 95.69 68 ARG A N 1
ATOM 553 C CA . ARG A 1 68 ? 3.238 14.148 -4.409 1.00 95.69 68 ARG A CA 1
ATOM 554 C C . ARG A 1 68 ? 4.662 14.659 -4.551 1.00 95.69 68 ARG A C 1
ATOM 556 O O . ARG A 1 68 ? 5.487 14.002 -5.173 1.00 95.69 68 ARG A O 1
ATOM 563 N N . SER A 1 69 ? 4.923 15.797 -3.922 1.00 96.19 69 SER A N 1
ATOM 564 C CA . SER A 1 69 ? 6.268 16.295 -3.656 1.00 96.19 69 SER A CA 1
ATOM 565 C C . SER A 1 69 ? 6.516 16.124 -2.163 1.00 96.19 69 SER A C 1
ATOM 567 O O . SER A 1 69 ? 5.738 16.641 -1.359 1.00 96.19 69 SER A O 1
ATOM 569 N N . ILE A 1 70 ? 7.548 15.374 -1.791 1.00 95.88 70 ILE A N 1
ATOM 570 C CA . ILE A 1 70 ? 7.864 15.025 -0.402 1.00 95.88 70 ILE A CA 1
ATOM 571 C C . ILE A 1 70 ? 9.262 15.557 -0.087 1.00 95.88 70 ILE A C 1
ATOM 573 O O . ILE A 1 70 ? 10.185 15.389 -0.881 1.00 95.88 70 ILE A O 1
ATOM 577 N N . TYR A 1 71 ? 9.410 16.230 1.052 1.00 95.94 71 TYR A N 1
ATOM 578 C CA . TYR A 1 71 ? 10.704 16.665 1.568 1.00 95.94 71 TYR A CA 1
ATOM 579 C C . TYR A 1 71 ? 10.998 15.923 2.867 1.00 95.94 71 TYR A C 1
ATOM 581 O O . TYR A 1 71 ? 10.170 15.937 3.777 1.00 95.94 71 TYR A O 1
ATOM 589 N N . TYR A 1 72 ? 12.158 15.276 2.920 1.00 94.00 72 TYR A N 1
ATOM 590 C CA . TYR A 1 72 ? 12.659 14.544 4.076 1.00 94.00 72 TYR A CA 1
ATOM 591 C C . TYR A 1 72 ? 13.689 15.421 4.787 1.00 94.00 72 TYR A C 1
ATOM 593 O O . TYR A 1 72 ? 14.843 15.492 4.368 1.00 94.00 72 TYR A O 1
ATOM 601 N N . ASP A 1 73 ? 13.267 16.110 5.840 1.00 94.00 73 ASP A N 1
ATOM 602 C CA . ASP A 1 73 ? 14.061 17.093 6.581 1.00 94.00 73 ASP A CA 1
ATOM 603 C C . ASP A 1 73 ? 15.319 16.501 7.222 1.00 94.00 73 ASP A C 1
ATOM 605 O O . ASP A 1 73 ? 16.382 17.111 7.120 1.00 94.00 73 ASP A O 1
ATOM 609 N N . ASP A 1 74 ? 15.238 15.283 7.758 1.00 92.75 74 ASP A N 1
ATOM 610 C CA . ASP A 1 74 ? 16.385 14.593 8.366 1.00 92.75 74 ASP A CA 1
ATOM 611 C C . ASP A 1 74 ? 17.527 14.288 7.379 1.00 92.75 74 ASP A C 1
ATOM 613 O O . ASP A 1 74 ? 18.682 14.146 7.778 1.00 92.75 74 ASP A O 1
ATOM 617 N N . SER A 1 75 ? 17.220 14.158 6.083 1.00 91.62 75 SER A N 1
ATOM 618 C CA . SER A 1 75 ? 18.189 13.756 5.046 1.00 91.62 75 SER A CA 1
ATOM 619 C C . SER A 1 75 ? 18.402 14.802 3.951 1.00 91.62 75 SER A C 1
ATOM 621 O O . SER A 1 75 ? 19.273 14.628 3.102 1.00 91.62 75 SER A O 1
ATOM 623 N N . GLY A 1 76 ? 17.609 15.876 3.939 1.00 92.56 76 GLY A N 1
ATOM 624 C CA . GLY A 1 76 ? 17.602 16.874 2.869 1.00 92.56 76 GLY A CA 1
ATOM 625 C C . GLY A 1 76 ? 17.079 16.358 1.520 1.00 92.56 76 GLY A C 1
ATOM 626 O O . GLY A 1 76 ? 17.231 17.048 0.510 1.00 92.56 76 GLY A O 1
ATOM 627 N N . ILE A 1 77 ? 16.468 15.168 1.474 1.00 95.38 77 ILE A N 1
ATOM 628 C CA . ILE A 1 77 ? 16.009 14.535 0.231 1.00 95.38 77 ILE A CA 1
ATOM 62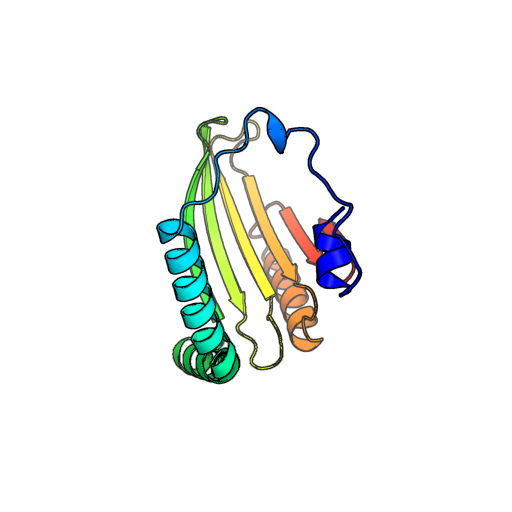9 C C . ILE A 1 77 ? 14.688 15.156 -0.233 1.00 95.38 77 ILE A C 1
ATOM 631 O O . ILE A 1 77 ? 13.759 15.358 0.552 1.00 95.38 77 ILE A O 1
ATOM 635 N N . ARG A 1 78 ? 14.580 15.416 -1.539 1.00 95.62 78 ARG A N 1
ATOM 636 C CA . ARG A 1 78 ? 13.336 15.825 -2.209 1.00 95.62 78 ARG A CA 1
ATOM 637 C C . ARG A 1 78 ? 12.880 14.724 -3.151 1.00 95.62 78 ARG A C 1
ATOM 639 O O . ARG A 1 78 ? 13.596 14.399 -4.089 1.00 95.62 78 ARG A O 1
ATOM 646 N N . GLU A 1 79 ? 11.688 14.188 -2.935 1.00 96.50 79 GLU A N 1
ATOM 647 C CA . GLU A 1 79 ? 11.093 13.135 -3.759 1.00 96.50 79 GLU A CA 1
ATOM 648 C C . GLU A 1 79 ? 9.890 13.667 -4.545 1.00 96.50 79 GLU A C 1
ATOM 650 O O . GLU A 1 79 ? 8.977 14.277 -3.983 1.00 96.50 79 GLU A O 1
ATOM 655 N N . GLN A 1 80 ? 9.862 13.387 -5.846 1.00 97.50 80 GLN A N 1
ATOM 656 C CA . GLN A 1 80 ? 8.674 13.473 -6.685 1.00 97.50 80 GLN A CA 1
ATOM 657 C C . GLN A 1 80 ? 8.116 12.070 -6.898 1.00 97.50 80 GLN A C 1
ATOM 659 O O . GLN A 1 80 ? 8.763 11.211 -7.494 1.00 97.50 80 GLN A O 1
ATOM 664 N N . GLN A 1 81 ? 6.893 11.849 -6.430 1.00 97.44 81 GLN A N 1
ATOM 665 C CA . GLN A 1 81 ? 6.251 10.544 -6.437 1.00 97.44 81 GLN A CA 1
ATOM 666 C C . GLN A 1 81 ? 4.938 10.597 -7.220 1.00 97.44 81 GLN A C 1
ATOM 668 O O . GLN A 1 81 ? 4.061 11.415 -6.937 1.00 97.44 81 GLN A O 1
ATOM 673 N N . GLN A 1 82 ? 4.773 9.697 -8.185 1.00 97.69 82 GLN A N 1
ATOM 674 C CA . GLN A 1 82 ? 3.518 9.445 -8.880 1.00 97.69 82 GLN A CA 1
ATOM 675 C C . GLN A 1 82 ? 2.985 8.070 -8.486 1.00 97.69 82 GLN A C 1
ATOM 677 O O . GLN A 1 82 ? 3.561 7.034 -8.811 1.00 97.69 82 GLN A O 1
ATOM 682 N N . GLU A 1 83 ? 1.839 8.063 -7.817 1.00 96.94 83 GLU A N 1
ATOM 683 C CA . GLU A 1 83 ? 1.150 6.842 -7.429 1.00 96.94 83 GLU A CA 1
ATOM 684 C C . GLU A 1 83 ? -0.049 6.600 -8.344 1.00 96.94 83 GLU A C 1
ATOM 686 O O . GLU A 1 83 ? -0.821 7.516 -8.641 1.00 96.94 83 GLU A O 1
ATOM 691 N N . LYS A 1 84 ? -0.241 5.345 -8.746 1.00 96.31 84 LYS A N 1
ATOM 692 C CA . LYS A 1 84 ? -1.429 4.882 -9.462 1.00 96.31 84 LYS A CA 1
ATOM 693 C C . LYS A 1 84 ? -2.007 3.674 -8.745 1.00 96.31 84 LYS A C 1
ATOM 695 O O . LYS A 1 84 ? -1.288 2.733 -8.437 1.00 96.31 84 LYS A O 1
ATOM 700 N N . ILE A 1 85 ? -3.308 3.693 -8.502 1.00 95.38 85 ILE A N 1
ATOM 701 C CA . ILE A 1 85 ? -4.056 2.601 -7.884 1.00 95.38 85 ILE A CA 1
ATOM 702 C C . ILE A 1 85 ? -5.020 2.049 -8.929 1.00 95.38 85 ILE A C 1
ATOM 704 O O . ILE A 1 85 ? -5.831 2.792 -9.483 1.00 95.38 85 ILE A O 1
ATOM 708 N N . ARG A 1 86 ? -4.950 0.744 -9.194 1.00 94.75 86 ARG A N 1
ATOM 709 C CA . ARG A 1 86 ? -5.970 0.020 -9.957 1.00 94.75 86 ARG A CA 1
ATOM 710 C C . ARG A 1 86 ? -7.177 -0.202 -9.057 1.00 94.75 86 ARG A C 1
ATOM 712 O O . ARG A 1 86 ? -7.073 -0.881 -8.041 1.00 94.75 86 ARG A O 1
ATOM 719 N N . ILE A 1 87 ? -8.331 0.319 -9.451 1.00 92.25 87 ILE A N 1
ATOM 720 C CA . ILE A 1 87 ? -9.582 0.144 -8.715 1.00 92.25 87 ILE A CA 1
ATOM 721 C C . ILE A 1 87 ? -10.294 -1.097 -9.251 1.00 92.25 87 ILE A C 1
ATOM 723 O O . ILE A 1 87 ? -10.864 -1.067 -10.334 1.00 92.25 87 ILE A O 1
ATOM 727 N N . CYS A 1 88 ? -10.261 -2.205 -8.511 1.00 90.31 88 CYS A N 1
ATOM 728 C CA . CYS A 1 88 ? -10.889 -3.452 -8.947 1.00 90.31 88 CYS A CA 1
ATOM 729 C C . CYS A 1 88 ? -12.282 -3.640 -8.316 1.00 90.31 88 CYS A C 1
ATOM 731 O O . CYS A 1 88 ? -12.414 -3.544 -7.093 1.00 90.31 88 CYS A O 1
ATOM 733 N N . PRO A 1 89 ? -13.321 -4.007 -9.092 1.00 87.19 89 PRO A N 1
ATOM 734 C CA . PRO A 1 89 ? -14.636 -4.315 -8.526 1.00 87.19 89 PRO A CA 1
ATOM 735 C C . PRO A 1 89 ? -14.637 -5.602 -7.685 1.00 87.19 89 PRO A C 1
ATOM 737 O O . PRO A 1 89 ? -15.492 -5.762 -6.816 1.00 87.19 89 PRO A O 1
ATOM 740 N N . LYS A 1 90 ? -13.676 -6.509 -7.915 1.00 88.62 90 LYS A N 1
ATOM 741 C CA . LYS A 1 90 ? -13.623 -7.848 -7.300 1.00 88.62 90 LYS A CA 1
ATOM 742 C C . LYS A 1 90 ? -12.634 -7.977 -6.136 1.00 88.62 90 LYS A C 1
ATOM 744 O O . LYS A 1 90 ? -12.763 -8.905 -5.350 1.00 88.62 90 LYS A O 1
ATOM 749 N N . CYS A 1 91 ? -11.640 -7.096 -6.021 1.00 91.12 91 CYS A N 1
ATOM 750 C CA . CYS A 1 91 ? -10.598 -7.188 -4.989 1.00 91.12 91 CYS A CA 1
ATOM 751 C C . CYS A 1 91 ? -10.052 -5.804 -4.600 1.00 91.12 91 CYS A C 1
ATOM 753 O O . CYS A 1 91 ? -10.604 -4.784 -5.004 1.00 91.12 91 CYS A O 1
ATOM 755 N N . TYR A 1 92 ? -8.956 -5.761 -3.839 1.00 89.06 92 TYR A N 1
ATOM 756 C CA . TYR A 1 92 ? -8.266 -4.519 -3.455 1.00 89.06 92 TYR A CA 1
ATOM 757 C C . TYR A 1 92 ? -7.407 -3.888 -4.568 1.00 89.06 92 TYR A C 1
ATOM 759 O O . TYR A 1 92 ? -6.734 -2.892 -4.328 1.00 89.06 92 TYR A O 1
ATOM 767 N N . GLY A 1 93 ? -7.425 -4.450 -5.781 1.00 94.62 93 GLY A N 1
ATOM 768 C CA . GLY A 1 93 ? -6.607 -3.972 -6.894 1.00 94.62 93 GLY A CA 1
ATOM 769 C C . GLY A 1 93 ? -5.105 -4.159 -6.672 1.00 94.62 93 GLY A C 1
ATOM 770 O O . GLY A 1 93 ? -4.684 -5.146 -6.071 1.00 94.62 93 GLY A O 1
ATOM 771 N N . TYR A 1 94 ? -4.314 -3.220 -7.189 1.00 97.00 94 TYR A N 1
ATOM 772 C CA . TYR A 1 94 ? -2.872 -3.098 -6.961 1.00 97.00 94 TYR A CA 1
ATOM 773 C C . TYR A 1 94 ? -2.453 -1.627 -7.060 1.00 97.00 94 TYR A C 1
ATOM 775 O O . TYR A 1 94 ? -3.201 -0.797 -7.584 1.00 97.00 94 TYR A O 1
ATOM 783 N N . GLN A 1 95 ? -1.263 -1.301 -6.565 1.00 97.44 95 GLN A N 1
ATOM 784 C CA . GLN A 1 95 ? -0.692 0.041 -6.632 1.00 97.44 95 GLN A CA 1
ATOM 785 C C . GLN A 1 95 ? 0.627 0.011 -7.396 1.00 97.44 95 GLN A C 1
ATOM 787 O O . GLN A 1 95 ? 1.384 -0.948 -7.296 1.00 97.44 95 GLN A O 1
ATOM 792 N N . THR A 1 96 ? 0.924 1.075 -8.129 1.00 97.88 96 THR A N 1
ATOM 793 C CA . THR A 1 96 ? 2.256 1.333 -8.666 1.00 97.88 96 THR A CA 1
ATOM 794 C C . THR A 1 96 ? 2.751 2.680 -8.180 1.00 97.88 96 THR A C 1
ATOM 796 O O . THR A 1 96 ? 1.972 3.634 -8.114 1.00 97.88 96 THR A O 1
ATOM 799 N N . VAL A 1 97 ? 4.036 2.761 -7.869 1.00 97.94 97 VAL A N 1
ATOM 800 C CA . VAL A 1 97 ? 4.704 3.974 -7.404 1.00 97.94 97 VAL A CA 1
ATOM 801 C C . VAL A 1 97 ? 5.890 4.226 -8.316 1.00 97.94 97 VAL A C 1
ATOM 803 O O . VAL A 1 97 ? 6.822 3.434 -8.337 1.00 97.94 97 VAL A O 1
ATOM 806 N N . ALA A 1 98 ? 5.841 5.314 -9.072 1.00 97.75 98 ALA A N 1
ATOM 807 C CA . ALA A 1 98 ? 6.994 5.862 -9.767 1.00 97.75 98 ALA A CA 1
ATOM 808 C C . ALA A 1 98 ? 7.575 6.978 -8.905 1.00 97.75 98 ALA A C 1
ATOM 810 O O . ALA A 1 98 ? 6.835 7.862 -8.475 1.00 97.75 98 ALA A O 1
ATOM 811 N N . THR A 1 99 ? 8.872 6.943 -8.646 1.00 97.25 99 THR A N 1
ATOM 812 C CA . THR A 1 99 ? 9.526 7.906 -7.764 1.00 97.25 99 THR A CA 1
ATOM 813 C C . THR A 1 99 ? 10.858 8.373 -8.328 1.00 97.25 99 THR A C 1
ATOM 815 O O . THR A 1 99 ? 11.575 7.612 -8.982 1.00 97.25 99 THR A O 1
ATOM 818 N N . GLN A 1 100 ? 11.171 9.640 -8.076 1.00 96.88 100 GLN A N 1
ATOM 819 C CA . GLN A 1 100 ? 12.453 10.258 -8.358 1.00 96.88 100 GLN A CA 1
ATOM 820 C C . GLN A 1 100 ? 12.866 11.115 -7.165 1.00 96.88 100 GLN A C 1
ATOM 822 O O . GLN A 1 100 ? 12.086 11.941 -6.698 1.00 96.88 100 GLN A O 1
ATOM 827 N N . ALA A 1 101 ? 14.091 10.929 -6.688 1.00 95.75 101 ALA A N 1
ATOM 828 C CA . ALA A 1 101 ? 14.636 11.610 -5.529 1.00 95.75 101 ALA A CA 1
ATOM 829 C C . ALA A 1 101 ? 15.908 12.388 -5.883 1.00 95.75 101 ALA A C 1
ATOM 831 O O . ALA A 1 101 ? 16.801 11.884 -6.566 1.00 95.75 101 ALA A O 1
ATOM 832 N N . GLU A 1 102 ? 15.997 13.611 -5.375 1.00 93.75 102 GLU A N 1
ATOM 833 C CA . GLU A 1 102 ? 17.162 14.494 -5.426 1.00 93.75 102 GLU A CA 1
ATOM 834 C C . GLU A 1 102 ? 17.686 14.763 -4.012 1.00 93.75 102 GLU A C 1
ATOM 836 O O . GLU A 1 102 ? 16.988 14.538 -3.023 1.00 93.75 102 GLU A O 1
ATOM 841 N N . GLY A 1 103 ? 18.921 15.260 -3.903 1.00 87.31 103 GLY A N 1
ATOM 842 C CA . GLY A 1 103 ? 19.560 15.495 -2.603 1.00 87.31 103 GLY A CA 1
ATOM 843 C C . GLY A 1 103 ? 20.034 14.212 -1.917 1.00 87.31 103 GLY A C 1
ATOM 844 O O . GLY A 1 103 ? 20.407 14.244 -0.750 1.00 87.31 103 GLY A O 1
ATOM 845 N N . THR A 1 104 ? 20.046 13.081 -2.630 1.00 82.31 104 THR A N 1
ATOM 846 C CA . THR A 1 104 ? 20.661 11.851 -2.123 1.00 82.31 104 THR A CA 1
ATOM 847 C C . THR A 1 104 ? 22.186 11.950 -2.232 1.00 82.31 104 THR A C 1
ATOM 849 O O . THR A 1 104 ? 22.710 12.568 -3.163 1.00 82.31 104 THR A O 1
ATOM 852 N N . GLY A 1 105 ? 22.918 11.285 -1.332 1.00 84.50 105 GLY A N 1
ATOM 853 C CA . GLY A 1 105 ? 24.386 11.190 -1.403 1.00 84.50 105 GLY A CA 1
ATOM 854 C C . GLY A 1 105 ? 24.919 10.481 -2.660 1.00 84.50 105 GLY A C 1
ATOM 855 O O . GLY A 1 105 ? 26.118 10.519 -2.918 1.00 84.50 105 GLY A O 1
ATOM 856 N N . PHE A 1 106 ? 24.035 9.872 -3.457 1.00 84.38 106 PHE A N 1
ATOM 857 C CA . PHE A 1 106 ? 24.338 9.130 -4.684 1.00 84.38 106 PHE A CA 1
ATOM 858 C C . PHE A 1 106 ? 23.800 9.833 -5.945 1.00 84.38 106 PHE A C 1
ATOM 860 O O . PHE A 1 106 ? 23.654 9.215 -6.998 1.00 84.38 106 PHE A O 1
ATOM 867 N N . GLY A 1 107 ? 23.461 11.123 -5.852 1.00 88.06 107 GLY A N 1
ATOM 868 C CA . GLY A 1 107 ? 22.885 11.888 -6.960 1.00 88.06 107 GLY A CA 1
ATOM 869 C C . GLY A 1 107 ? 21.376 11.680 -7.119 1.00 88.06 107 GLY A C 1
ATOM 870 O O . GLY A 1 107 ? 20.673 11.363 -6.160 1.00 88.06 107 GLY A O 1
ATOM 871 N N . CYS A 1 108 ? 20.848 11.906 -8.323 1.00 91.88 108 CYS A N 1
ATOM 872 C CA . CYS A 1 108 ? 19.424 11.705 -8.587 1.00 91.88 108 CYS A CA 1
ATOM 873 C C . CYS A 1 108 ? 19.118 10.208 -8.730 1.00 91.88 108 CYS A C 1
ATOM 875 O O . CYS A 1 108 ? 19.695 9.532 -9.583 1.00 91.88 108 CYS A O 1
ATOM 877 N N . GLN A 1 109 ? 18.211 9.697 -7.904 1.00 95.06 109 GLN A N 1
ATOM 878 C CA . GLN A 1 109 ? 17.824 8.287 -7.864 1.00 95.06 109 GLN A CA 1
ATOM 879 C C . GLN A 1 109 ? 16.375 8.148 -8.324 1.00 95.06 109 GLN A C 1
ATOM 881 O O . GLN A 1 109 ? 15.561 9.040 -8.098 1.00 95.06 109 GLN A O 1
ATOM 886 N N . SER A 1 110 ? 16.030 7.047 -8.987 1.00 96.62 110 SER A N 1
ATOM 887 C CA . SER A 1 110 ? 14.660 6.831 -9.462 1.00 96.62 110 SER A CA 1
ATOM 888 C C . SER A 1 110 ? 14.272 5.364 -9.404 1.00 96.62 110 SER A C 1
ATOM 890 O O . SER A 1 110 ? 15.085 4.488 -9.699 1.00 96.62 110 SER A O 1
ATOM 892 N N . ALA A 1 111 ? 13.028 5.090 -9.031 1.00 97.31 111 ALA A N 1
ATOM 893 C CA . ALA A 1 111 ? 12.533 3.731 -8.902 1.00 97.31 111 ALA A CA 1
ATOM 894 C C . ALA A 1 111 ? 11.076 3.612 -9.341 1.00 97.31 111 ALA A C 1
ATOM 896 O O . ALA A 1 111 ? 10.297 4.567 -9.275 1.00 97.31 111 ALA A O 1
ATOM 897 N N . TYR A 1 112 ? 10.701 2.405 -9.745 1.00 98.25 112 TYR A N 1
ATOM 898 C CA . TYR A 1 112 ? 9.323 2.029 -10.003 1.00 98.25 112 TYR A CA 1
ATOM 899 C C . TYR A 1 112 ? 8.967 0.778 -9.209 1.00 98.25 112 TYR A C 1
ATOM 901 O O . TYR A 1 112 ? 9.612 -0.254 -9.349 1.00 98.25 112 TYR A O 1
ATOM 909 N N . ALA A 1 113 ? 7.916 0.838 -8.404 1.00 98.06 113 ALA A N 1
ATOM 910 C CA . ALA A 1 113 ? 7.449 -0.293 -7.617 1.00 98.06 113 ALA A CA 1
ATOM 911 C C . ALA A 1 113 ? 6.025 -0.687 -8.010 1.00 98.06 113 ALA A C 1
ATOM 913 O O . ALA A 1 113 ? 5.152 0.174 -8.108 1.00 98.06 113 ALA A O 1
ATOM 914 N N . ALA A 1 114 ? 5.768 -1.985 -8.165 1.00 98.00 114 ALA A N 1
ATOM 915 C CA . ALA A 1 114 ? 4.427 -2.555 -8.214 1.00 98.00 114 ALA A CA 1
ATOM 916 C C . ALA A 1 114 ? 4.128 -3.277 -6.893 1.00 98.00 114 ALA A C 1
ATOM 918 O O . ALA A 1 114 ? 4.859 -4.172 -6.474 1.00 98.00 114 ALA A O 1
ATOM 919 N N . ILE A 1 115 ? 3.042 -2.887 -6.231 1.00 98.06 115 ILE A N 1
ATOM 920 C CA . ILE A 1 115 ? 2.642 -3.368 -4.910 1.00 98.06 115 ILE A CA 1
ATOM 921 C C . ILE A 1 115 ? 1.307 -4.099 -5.038 1.00 98.06 115 ILE A C 1
ATOM 923 O O . ILE A 1 115 ? 0.266 -3.505 -5.338 1.00 98.06 115 ILE A O 1
ATOM 927 N N . ILE A 1 116 ? 1.338 -5.400 -4.771 1.00 97.50 116 ILE A N 1
ATOM 928 C CA . ILE A 1 116 ? 0.187 -6.296 -4.778 1.00 97.50 116 ILE A CA 1
ATOM 929 C C . ILE A 1 116 ? -0.271 -6.493 -3.321 1.00 97.50 116 ILE A C 1
ATOM 931 O O . ILE A 1 116 ? 0.460 -7.084 -2.519 1.00 97.50 116 ILE A O 1
ATOM 935 N N . PRO A 1 117 ? -1.463 -5.999 -2.932 1.00 96.00 117 PRO A N 1
ATOM 936 C CA . PRO A 1 117 ? -2.001 -6.215 -1.594 1.00 96.00 117 PRO A CA 1
ATOM 937 C C . PRO A 1 117 ? -2.418 -7.676 -1.373 1.00 96.00 117 PRO A C 1
ATOM 939 O O . PRO A 1 117 ? -2.589 -8.452 -2.315 1.00 96.00 117 PRO A O 1
ATOM 942 N N . ARG A 1 118 ? -2.634 -8.048 -0.104 1.00 95.00 118 ARG A N 1
ATOM 943 C CA . ARG A 1 118 ? -3.259 -9.335 0.245 1.00 95.00 118 ARG A CA 1
ATOM 944 C C . ARG A 1 118 ? -4.642 -9.428 -0.410 1.00 95.00 118 ARG A C 1
ATOM 946 O O . ARG A 1 118 ? -5.312 -8.405 -0.552 1.00 95.00 118 ARG A O 1
ATOM 953 N N . GLN A 1 119 ? -5.069 -10.635 -0.790 1.00 92.94 119 GLN A N 1
ATOM 954 C CA . GLN A 1 119 ? -6.367 -10.871 -1.440 1.00 92.94 119 GLN A CA 1
ATOM 955 C C . GLN A 1 119 ? -6.548 -10.143 -2.789 1.00 92.94 119 GLN A C 1
ATOM 957 O O . GLN A 1 119 ? -7.671 -9.854 -3.207 1.00 92.94 119 GLN A O 1
ATOM 962 N N . ALA A 1 120 ? -5.461 -9.836 -3.503 1.00 95.06 120 ALA A N 1
ATOM 963 C CA . ALA A 1 120 ? -5.544 -9.390 -4.891 1.00 95.06 120 ALA A CA 1
ATOM 964 C C . ALA A 1 120 ? -5.927 -10.563 -5.811 1.00 95.06 120 ALA A C 1
ATOM 966 O O . ALA A 1 120 ? -5.326 -11.638 -5.751 1.00 95.06 120 ALA A O 1
ATOM 967 N N . CYS A 1 121 ? -6.910 -10.358 -6.694 1.00 95.25 121 CYS A N 1
ATOM 968 C CA . CYS A 1 121 ? -7.313 -11.379 -7.662 1.00 95.2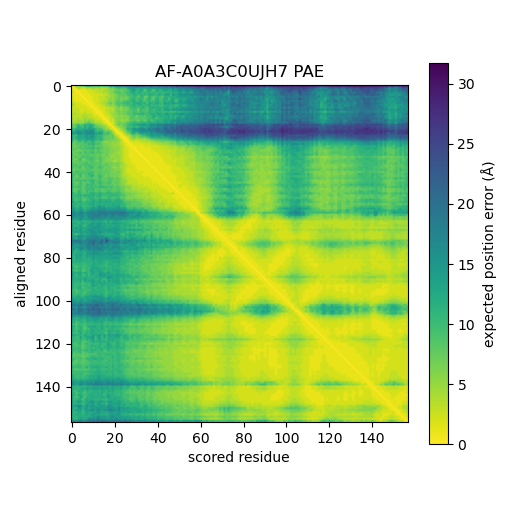5 121 CYS A CA 1
ATOM 969 C C . CYS A 1 121 ? -6.207 -11.655 -8.697 1.00 95.25 121 CYS A C 1
ATOM 971 O O . CYS A 1 121 ? -5.337 -10.814 -8.938 1.00 95.25 121 CYS A O 1
ATOM 973 N N . SER A 1 122 ? -6.271 -12.812 -9.360 1.00 95.38 122 SER A N 1
ATOM 974 C CA . SER A 1 122 ? -5.278 -13.235 -10.361 1.00 95.38 122 SER A CA 1
ATOM 975 C C . SER A 1 122 ? -5.100 -12.233 -11.508 1.00 95.38 122 SER A C 1
ATOM 977 O O . SER A 1 122 ? -3.975 -12.019 -11.956 1.00 95.38 122 SER A O 1
ATOM 979 N N . ALA A 1 123 ? -6.177 -11.566 -11.938 1.00 96.50 123 ALA A N 1
ATOM 980 C CA . ALA A 1 123 ? -6.111 -10.520 -12.956 1.00 96.50 123 ALA A CA 1
ATOM 981 C C . ALA A 1 123 ? -5.273 -9.320 -12.487 1.00 96.50 123 ALA A C 1
ATOM 983 O O . ALA A 1 123 ? -4.325 -8.944 -13.167 1.00 96.50 123 ALA A O 1
ATOM 984 N N . CYS A 1 124 ? -5.540 -8.785 -11.289 1.00 96.31 124 CYS A N 1
ATOM 985 C CA . CYS A 1 124 ? -4.772 -7.664 -10.735 1.00 96.31 124 CYS A CA 1
ATOM 986 C C . CYS A 1 124 ? -3.313 -8.032 -10.452 1.00 96.31 124 CYS A C 1
ATOM 988 O O . CYS A 1 124 ? -2.430 -7.206 -10.654 1.00 96.31 124 CYS A O 1
ATOM 990 N N . ARG A 1 125 ? -3.047 -9.271 -10.021 1.00 96.31 125 ARG A N 1
ATOM 991 C CA . ARG A 1 125 ? -1.676 -9.777 -9.847 1.00 96.31 125 ARG A CA 1
ATOM 992 C C . ARG A 1 125 ? -0.904 -9.768 -11.163 1.00 96.31 125 ARG A C 1
ATOM 994 O O . ARG A 1 125 ? 0.240 -9.327 -11.194 1.00 96.31 125 ARG A O 1
ATOM 1001 N N . ARG A 1 126 ? -1.531 -10.240 -12.243 1.00 97.00 126 ARG A N 1
ATOM 1002 C CA . ARG A 1 126 ? -0.939 -10.229 -13.584 1.00 97.00 126 ARG A CA 1
ATOM 1003 C C . ARG A 1 126 ? -0.738 -8.799 -14.087 1.00 97.00 126 ARG A C 1
ATOM 1005 O O . ARG A 1 126 ? 0.379 -8.454 -14.436 1.00 97.00 126 ARG A O 1
ATOM 1012 N N . GLU A 1 127 ? -1.767 -7.953 -14.015 1.00 97.25 127 GLU A N 1
ATOM 1013 C CA . GLU A 1 127 ? -1.697 -6.542 -14.432 1.00 97.25 127 GLU A CA 1
ATOM 1014 C C . GLU A 1 127 ? -0.586 -5.762 -13.702 1.00 97.25 127 GLU A C 1
ATOM 1016 O O . GLU A 1 127 ? 0.096 -4.943 -14.315 1.00 97.25 127 GLU A O 1
ATOM 1021 N N . ALA A 1 128 ? -0.357 -6.034 -12.412 1.00 96.81 128 ALA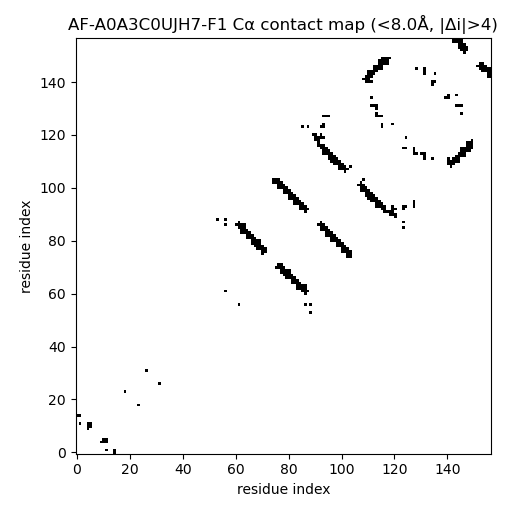 A N 1
ATOM 1022 C CA . ALA A 1 128 ? 0.735 -5.431 -11.649 1.00 96.81 128 ALA A CA 1
ATOM 1023 C C . ALA A 1 128 ? 2.118 -5.831 -12.187 1.00 96.81 128 ALA A C 1
ATOM 1025 O O . ALA A 1 128 ? 2.979 -4.971 -12.384 1.00 96.81 128 ALA A O 1
ATOM 1026 N N . LYS A 1 129 ? 2.319 -7.128 -12.460 1.00 96.38 129 LYS A N 1
ATOM 1027 C CA . LYS A 1 129 ? 3.564 -7.648 -13.046 1.00 96.38 129 LYS A CA 1
ATOM 1028 C C . LYS A 1 129 ? 3.769 -7.133 -14.470 1.00 96.38 129 LYS A C 1
ATOM 1030 O O . LYS A 1 129 ? 4.882 -6.751 -14.819 1.00 96.38 129 LYS A O 1
ATOM 1035 N N . ASP A 1 130 ? 2.703 -7.049 -15.260 1.00 97.12 130 ASP A N 1
ATOM 1036 C CA . ASP A 1 130 ? 2.742 -6.510 -16.621 1.00 97.12 130 ASP A CA 1
ATOM 1037 C C . ASP A 1 130 ? 3.124 -5.024 -16.621 1.00 97.12 130 ASP A C 1
ATOM 1039 O O . ASP A 1 130 ? 3.950 -4.604 -17.432 1.00 97.12 130 ASP A O 1
ATOM 1043 N N . ALA A 1 131 ? 2.572 -4.236 -15.690 1.00 96.25 131 ALA A N 1
ATOM 1044 C CA . ALA A 1 131 ? 2.910 -2.823 -15.526 1.00 96.25 131 ALA A CA 1
ATOM 1045 C C . ALA A 1 131 ? 4.387 -2.629 -15.154 1.00 96.25 131 ALA A C 1
ATOM 1047 O O . ALA A 1 131 ? 5.070 -1.806 -15.764 1.00 96.25 131 ALA A O 1
ATOM 1048 N N . LEU A 1 132 ? 4.896 -3.434 -14.217 1.00 96.94 132 LEU A N 1
ATOM 1049 C CA . LEU A 1 132 ? 6.309 -3.440 -13.839 1.00 96.94 132 LEU A CA 1
ATOM 1050 C C . LEU A 1 132 ? 7.212 -3.823 -15.020 1.00 96.94 132 LEU A C 1
ATOM 1052 O O . LEU A 1 132 ? 8.166 -3.115 -15.332 1.00 96.94 132 LEU A O 1
ATOM 1056 N N . ALA A 1 133 ? 6.875 -4.902 -15.729 1.00 96.38 133 ALA A N 1
ATOM 1057 C CA . ALA A 1 133 ? 7.628 -5.359 -16.891 1.00 96.38 133 ALA A CA 1
ATOM 1058 C C . ALA A 1 133 ? 7.601 -4.342 -18.043 1.00 96.38 133 ALA A C 1
ATOM 1060 O O . ALA A 1 133 ? 8.573 -4.235 -18.790 1.00 96.38 133 ALA A O 1
ATOM 1061 N N . ALA A 1 134 ? 6.498 -3.610 -18.222 1.00 96.25 134 ALA A N 1
ATOM 1062 C CA . ALA A 1 134 ? 6.394 -2.541 -19.211 1.00 96.25 134 ALA A CA 1
ATOM 1063 C C . ALA A 1 134 ? 7.275 -1.339 -18.842 1.00 96.25 134 ALA A C 1
ATOM 1065 O O . ALA A 1 134 ? 8.019 -0.862 -19.697 1.00 96.25 134 ALA A O 1
ATOM 1066 N N . ALA A 1 135 ? 7.248 -0.902 -17.577 1.00 95.56 135 ALA A N 1
ATOM 1067 C CA . ALA A 1 135 ? 8.116 0.168 -17.084 1.00 95.56 135 ALA A CA 1
ATOM 1068 C C . ALA A 1 135 ? 9.600 -0.198 -17.244 1.00 95.56 135 ALA A C 1
ATOM 1070 O O . ALA A 1 135 ? 10.384 0.606 -17.748 1.00 95.56 135 ALA A O 1
ATOM 1071 N N . LYS A 1 136 ? 9.964 -1.444 -16.911 1.00 95.44 136 LYS A N 1
ATOM 1072 C CA . LYS A 1 136 ? 11.327 -1.958 -17.073 1.00 95.44 136 LYS A CA 1
ATOM 1073 C C . LYS A 1 136 ? 11.777 -1.991 -18.530 1.00 95.44 136 LYS A C 1
ATOM 1075 O O . LYS A 1 136 ? 12.871 -1.536 -18.844 1.00 95.44 136 LYS A O 1
ATOM 1080 N N . ARG A 1 137 ? 10.925 -2.476 -19.441 1.00 96.06 137 ARG A N 1
ATOM 1081 C CA . ARG A 1 137 ? 11.211 -2.479 -20.889 1.00 96.06 137 ARG A CA 1
ATOM 1082 C C . ARG A 1 137 ? 11.417 -1.076 -21.455 1.00 96.06 137 ARG A C 1
ATOM 1084 O O . ARG A 1 137 ? 12.196 -0.916 -22.385 1.00 96.06 137 ARG A O 1
ATOM 1091 N N . ALA A 1 138 ? 10.728 -0.081 -20.903 1.00 95.62 138 ALA A N 1
ATOM 1092 C CA . ALA A 1 138 ? 10.893 1.313 -21.294 1.00 95.62 138 ALA A CA 1
ATOM 1093 C C . ALA A 1 138 ? 12.156 1.972 -20.703 1.00 95.62 138 ALA A C 1
ATOM 1095 O O . ALA A 1 138 ? 12.456 3.100 -21.081 1.00 95.62 138 ALA A O 1
ATOM 1096 N N . ALA A 1 139 ? 12.874 1.295 -19.793 1.00 92.38 139 ALA A N 1
ATOM 1097 C CA . ALA A 1 139 ? 14.096 1.774 -19.142 1.00 92.38 139 ALA A CA 1
ATOM 1098 C C . ALA A 1 139 ? 13.963 3.190 -18.538 1.00 92.38 139 ALA A C 1
ATOM 1100 O O . ALA A 1 139 ? 14.876 4.006 -18.621 1.00 92.38 139 ALA A O 1
ATOM 1101 N N . GLN A 1 140 ? 12.803 3.488 -17.942 1.00 88.44 140 GLN A N 1
ATOM 1102 C CA . GLN A 1 140 ? 12.459 4.825 -17.435 1.00 88.44 140 GLN A CA 1
ATOM 1103 C C . GLN A 1 140 ? 13.066 5.155 -16.064 1.00 88.44 140 GLN A C 1
ATOM 1105 O O . GLN A 1 140 ? 13.198 6.325 -15.718 1.00 88.44 140 GLN A O 1
ATOM 1110 N N . TYR A 1 141 ? 13.399 4.131 -15.282 1.00 95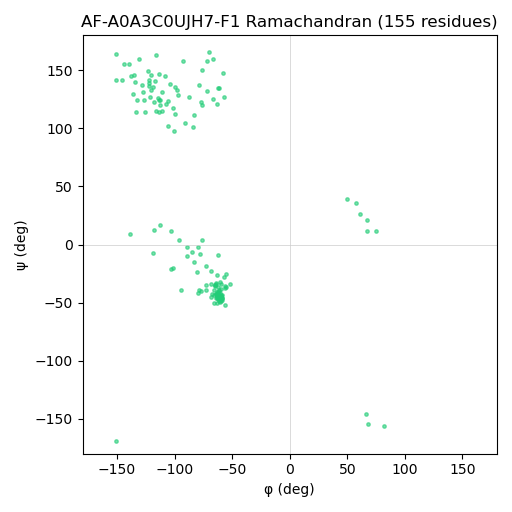.88 141 TYR A N 1
ATOM 1111 C CA . TYR A 1 141 ? 13.856 4.229 -13.897 1.00 95.88 141 TYR A CA 1
ATOM 1112 C C . TYR A 1 141 ? 15.124 3.397 -13.685 1.00 95.88 141 TYR A C 1
ATOM 1114 O O . TYR A 1 141 ? 15.405 2.482 -14.464 1.00 95.88 141 TYR A O 1
ATOM 1122 N N . GLN A 1 142 ? 15.872 3.707 -12.624 1.00 95.81 142 GLN A N 1
ATOM 1123 C CA . GLN A 1 142 ? 17.094 2.977 -12.265 1.00 95.81 142 GLN A CA 1
ATOM 1124 C C . GLN A 1 142 ? 16.773 1.639 -11.587 1.00 95.81 142 GLN A C 1
ATOM 1126 O O . GLN A 1 142 ? 17.404 0.638 -11.908 1.00 95.81 142 GLN A O 1
ATOM 1131 N N . TYR A 1 143 ? 15.758 1.609 -10.716 1.00 96.56 143 TYR A N 1
ATOM 1132 C CA . TYR A 1 143 ? 15.364 0.409 -9.969 1.00 96.56 143 TYR A CA 1
ATOM 1133 C C . TYR A 1 143 ? 13.905 0.025 -10.207 1.00 96.56 143 TYR A C 1
ATOM 1135 O O . TYR A 1 143 ? 13.038 0.884 -10.392 1.00 96.56 143 TYR A O 1
ATOM 1143 N N . TYR A 1 144 ? 13.622 -1.275 -10.139 1.00 97.88 144 TYR A N 1
ATOM 1144 C CA . TYR A 1 144 ? 12.289 -1.837 -10.336 1.00 97.88 144 TYR A CA 1
ATOM 1145 C C . TYR A 1 144 ? 11.980 -2.832 -9.226 1.00 97.88 144 TYR A C 1
ATOM 1147 O O . TYR A 1 144 ? 12.720 -3.789 -9.047 1.00 97.88 144 TYR A O 1
ATOM 1155 N N . PHE A 1 145 ? 10.879 -2.636 -8.505 1.00 98.00 145 PHE A N 1
ATOM 1156 C CA . PHE A 1 145 ? 10.512 -3.479 -7.369 1.00 98.00 145 PHE A CA 1
ATOM 1157 C C . PHE A 1 145 ? 9.140 -4.124 -7.547 1.00 98.00 145 PHE A C 1
ATOM 1159 O O . PHE A 1 145 ? 8.173 -3.477 -7.956 1.00 98.00 145 PHE A O 1
ATOM 1166 N N . LEU A 1 146 ? 9.032 -5.390 -7.158 1.00 97.75 146 LEU A N 1
ATOM 1167 C CA . LEU A 1 146 ? 7.764 -6.079 -6.960 1.00 97.75 146 LEU A CA 1
ATOM 1168 C C . LEU A 1 146 ? 7.586 -6.387 -5.477 1.00 97.75 146 LEU A C 1
ATOM 1170 O O . LEU A 1 146 ? 8.412 -7.071 -4.881 1.00 97.75 146 LEU A O 1
ATOM 1174 N N . GLN A 1 147 ? 6.476 -5.939 -4.895 1.00 97.81 147 GLN A N 1
ATOM 1175 C CA . GLN A 1 147 ? 6.061 -6.351 -3.559 1.00 97.81 147 GLN A CA 1
ATOM 1176 C C . GLN A 1 147 ? 4.766 -7.160 -3.638 1.00 97.81 147 GLN A C 1
ATOM 1178 O O . GLN A 1 147 ? 3.710 -6.611 -3.951 1.00 97.81 147 GLN A O 1
ATOM 1183 N N . ASP A 1 148 ? 4.820 -8.444 -3.288 1.00 96.00 148 ASP A N 1
ATOM 1184 C CA . ASP A 1 148 ? 3.642 -9.301 -3.137 1.00 96.00 148 ASP A CA 1
ATOM 1185 C C . ASP A 1 148 ? 3.354 -9.557 -1.657 1.00 96.00 148 ASP A C 1
ATOM 1187 O O . ASP A 1 148 ? 4.002 -10.373 -1.001 1.00 96.00 148 ASP A O 1
ATOM 1191 N N . LYS A 1 149 ? 2.358 -8.853 -1.108 1.00 95.31 149 LYS A N 1
ATOM 1192 C CA . LYS A 1 149 ? 2.036 -8.923 0.326 1.00 95.31 149 LYS A CA 1
ATOM 1193 C C . LYS A 1 149 ? 1.374 -10.234 0.747 1.00 95.31 149 LYS A C 1
ATOM 1195 O O . LYS A 1 149 ? 1.326 -10.514 1.943 1.00 95.31 149 LYS A O 1
ATOM 1200 N N . GLU A 1 150 ? 0.817 -11.005 -0.187 1.00 92.44 150 GLU A N 1
ATOM 1201 C CA . GLU A 1 150 ? 0.239 -12.318 0.130 1.00 92.44 150 GLU A CA 1
ATOM 1202 C C . GLU A 1 150 ? 1.332 -13.372 0.249 1.00 92.44 150 GLU A C 1
ATOM 1204 O O . GLU A 1 150 ? 1.321 -14.157 1.193 1.00 92.44 150 GLU A O 1
ATOM 1209 N N . GLN A 1 151 ? 2.305 -13.329 -0.661 1.00 90.94 151 GLN A N 1
ATOM 1210 C CA . GLN A 1 151 ? 3.445 -14.245 -0.658 1.00 90.94 151 GLN A CA 1
ATOM 1211 C C . GLN A 1 151 ? 4.590 -13.772 0.253 1.00 90.94 151 GLN A C 1
ATOM 1213 O O . GLN A 1 151 ? 5.535 -14.516 0.480 1.00 90.94 151 GLN A O 1
ATOM 1218 N N . SER A 1 152 ? 4.487 -12.565 0.821 1.00 92.19 152 SER A N 1
ATOM 1219 C CA . SER A 1 152 ? 5.548 -11.903 1.599 1.00 92.19 152 SER A CA 1
ATOM 1220 C C . SER A 1 152 ? 6.849 -11.726 0.806 1.00 92.19 152 SER A C 1
ATOM 1222 O O . SER A 1 152 ? 7.937 -11.827 1.364 1.00 92.19 152 SER A O 1
ATOM 1224 N N . ILE A 1 153 ? 6.727 -11.457 -0.495 1.00 94.00 153 ILE A N 1
ATOM 1225 C CA . ILE A 1 153 ? 7.855 -11.298 -1.419 1.00 94.00 153 ILE A CA 1
ATOM 1226 C C . ILE A 1 153 ? 8.134 -9.808 -1.632 1.00 94.00 153 ILE A C 1
ATOM 1228 O O . ILE A 1 153 ? 7.206 -9.020 -1.840 1.00 94.00 153 ILE A O 1
ATOM 1232 N N . LEU A 1 154 ? 9.414 -9.438 -1.601 1.00 95.62 154 LEU A N 1
ATOM 1233 C CA . LEU A 1 154 ? 9.933 -8.157 -2.071 1.00 95.62 154 LEU A CA 1
ATOM 1234 C C . LEU A 1 154 ? 11.173 -8.437 -2.920 1.00 95.62 154 LEU A C 1
ATOM 1236 O O . LEU A 1 154 ? 12.174 -8.918 -2.398 1.00 95.62 154 LEU A O 1
ATOM 1240 N N . GLU A 1 155 ? 11.090 -8.145 -4.212 1.00 95.00 155 GLU A N 1
ATOM 1241 C CA . GLU A 1 155 ? 12.144 -8.437 -5.185 1.00 95.00 155 GLU A CA 1
ATOM 1242 C C . GLU A 1 155 ? 12.486 -7.185 -5.989 1.00 95.00 155 GLU A C 1
ATOM 1244 O O . GLU A 1 155 ? 11.590 -6.449 -6.411 1.00 95.00 155 GLU A O 1
ATOM 1249 N N . GLU A 1 156 ? 13.780 -6.964 -6.205 1.00 95.44 156 GLU A N 1
ATOM 1250 C CA . GLU A 1 156 ? 14.288 -6.061 -7.235 1.00 95.44 156 GLU A CA 1
ATOM 1251 C C . GLU A 1 156 ? 14.417 -6.854 -8.536 1.00 95.44 156 GLU A C 1
ATOM 1253 O O . GLU A 1 156 ? 15.000 -7.941 -8.534 1.00 95.44 156 GLU A O 1
ATOM 1258 N N . ILE A 1 157 ? 13.822 -6.356 -9.621 1.00 87.81 157 ILE A N 1
ATOM 1259 C CA . ILE A 1 157 ? 13.690 -7.097 -10.882 1.00 87.81 157 ILE A CA 1
ATOM 1260 C C . ILE A 1 157 ? 14.580 -6.519 -11.955 1.00 87.81 157 ILE A C 1
ATOM 1262 O O . ILE A 1 157 ? 14.330 -5.404 -12.462 1.00 87.81 157 ILE A O 1
#

pLDDT: mean 91.07, std 7.76, range [63.69, 98.25]